Protein AF-A0A929CCV8-F1 (afdb_monomer_lite)

Secondary structure (DSSP, 8-state):
--S-GGG-BHHHHHHHHT-GGGGSS-TTS-SS-S-TTT-TTHHHHHHHHHHHHHHHHH-BHHHHHHT-----

pLDDT: mean 87.0, std 11.9, range [43.5, 97.88]

Foldseek 3Di:
DPDDQQQAFLCNVCCVPPRNLCLCDDPVNHSDDPDLPPPPCNVVRVVVSVVVVVRRNNHTSVNVVVPPPPDD

Structure (mmCIF, N/CA/C/O backbone):
data_AF-A0A929CCV8-F1
#
_entry.id   AF-A0A929CCV8-F1
#
loop_
_atom_site.group_PDB
_atom_site.id
_atom_site.type_symbol
_atom_site.label_atom_id
_atom_site.label_alt_id
_atom_site.label_comp_id
_atom_site.label_asym_id
_atom_site.label_entity_id
_atom_site.label_seq_id
_atom_site.pdbx_PDB_ins_code
_atom_site.Cartn_x
_atom_site.Cartn_y
_atom_site.Cartn_z
_atom_site.occupancy
_atom_site.B_iso_or_equiv
_atom_site.auth_seq_id
_atom_site.auth_comp_id
_atom_site.auth_asym_id
_atom_site.auth_atom_id
_atom_site.pdbx_PDB_model_num
ATOM 1 N N . LEU A 1 1 ? -21.305 -6.619 9.757 1.00 59.44 1 LEU A N 1
ATOM 2 C CA . LEU A 1 1 ? -19.828 -6.664 9.829 1.00 59.44 1 LEU A CA 1
ATOM 3 C C . LEU A 1 1 ? -19.419 -7.289 11.155 1.00 59.44 1 LEU A C 1
ATOM 5 O O . LEU A 1 1 ? -19.905 -6.840 12.183 1.00 59.44 1 LEU A O 1
ATOM 9 N N . SER A 1 2 ? -18.595 -8.336 11.135 1.00 70.81 2 SER A N 1
ATOM 10 C CA . SER A 1 2 ? -18.132 -9.057 12.335 1.00 70.81 2 SER A CA 1
ATOM 11 C C . SER A 1 2 ? -16.842 -8.483 12.945 1.00 70.81 2 SER A C 1
ATOM 13 O O . SER A 1 2 ? -16.556 -8.743 14.110 1.00 70.81 2 SER A O 1
ATOM 15 N N . LYS A 1 3 ? -16.078 -7.677 12.193 1.00 71.31 3 LYS A N 1
ATOM 16 C CA . LYS A 1 3 ? -14.903 -6.928 12.675 1.00 71.31 3 LYS A CA 1
ATOM 17 C C . LYS A 1 3 ? -15.275 -5.467 12.978 1.00 71.31 3 LYS A C 1
ATOM 19 O O . LYS A 1 3 ? -16.123 -4.892 12.299 1.00 71.31 3 LYS A O 1
ATOM 24 N N . ASN A 1 4 ? -14.628 -4.875 13.986 1.00 84.88 4 ASN A N 1
ATOM 25 C CA . ASN A 1 4 ? -14.735 -3.444 14.306 1.00 84.88 4 ASN A CA 1
ATOM 26 C C . ASN A 1 4 ? -14.124 -2.605 13.161 1.00 84.88 4 ASN A C 1
ATOM 28 O O . ASN A 1 4 ? -13.057 -2.959 12.662 1.00 84.88 4 ASN A O 1
ATOM 32 N N . ALA A 1 5 ? -14.785 -1.510 12.767 1.00 81.88 5 ALA A N 1
ATOM 33 C CA . ALA A 1 5 ? -14.352 -0.619 11.686 1.00 81.88 5 ALA A CA 1
ATOM 34 C C . ALA A 1 5 ? -12.962 0.010 11.907 1.00 81.88 5 ALA A C 1
ATOM 36 O O . ALA A 1 5 ? -12.259 0.265 10.936 1.00 81.88 5 ALA A O 1
ATOM 37 N N . GLU A 1 6 ? -12.534 0.196 13.158 1.00 85.75 6 GLU A N 1
ATOM 38 C CA . GLU A 1 6 ? -11.180 0.657 13.514 1.00 85.75 6 GLU A CA 1
ATOM 39 C C . GLU A 1 6 ? -10.095 -0.388 13.217 1.00 85.75 6 GLU A C 1
ATOM 41 O O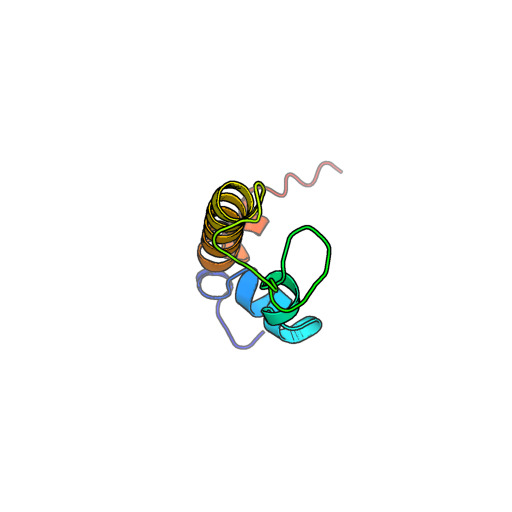 . GLU A 1 6 ? -8.917 -0.061 13.124 1.00 85.75 6 GLU A O 1
ATOM 46 N N . LYS A 1 7 ? -10.480 -1.664 13.096 1.00 89.00 7 LYS A N 1
ATOM 47 C CA . LYS A 1 7 ? -9.565 -2.796 12.883 1.00 89.00 7 LYS A CA 1
ATOM 48 C C . LYS A 1 7 ? -9.646 -3.379 11.476 1.00 89.00 7 LYS A C 1
ATOM 50 O O . LYS A 1 7 ? -8.935 -4.336 11.191 1.00 89.00 7 LYS A O 1
ATOM 55 N N . LEU A 1 8 ? -10.556 -2.877 10.643 1.00 94.31 8 LEU A N 1
ATOM 56 C CA . LEU A 1 8 ? -10.731 -3.343 9.276 1.00 94.31 8 LEU A CA 1
ATOM 57 C C . LEU A 1 8 ? -10.003 -2.377 8.346 1.00 94.31 8 LEU A C 1
ATOM 59 O O . LEU A 1 8 ? -10.448 -1.239 8.182 1.00 94.31 8 LEU A O 1
ATOM 63 N N . SER A 1 9 ? -8.875 -2.818 7.792 1.00 95.88 9 SER A N 1
ATOM 64 C CA . SER A 1 9 ? -8.076 -2.011 6.870 1.00 95.88 9 SER A CA 1
ATOM 65 C C . SER A 1 9 ? -8.711 -1.953 5.481 1.00 95.88 9 SER A C 1
ATOM 67 O O . SER A 1 9 ? -9.530 -2.801 5.116 1.00 95.88 9 SER A O 1
ATOM 69 N N . VAL A 1 10 ? -8.316 -0.970 4.674 1.00 95.31 10 VAL A N 1
ATOM 70 C CA . VAL A 1 10 ? -8.696 -0.921 3.254 1.00 95.31 10 VAL A CA 1
ATOM 71 C C . VAL A 1 10 ? -8.151 -2.144 2.511 1.00 95.31 10 VAL A C 1
ATOM 73 O O . VAL A 1 10 ? -8.858 -2.715 1.683 1.00 95.31 10 VAL A O 1
ATOM 76 N N . ALA A 1 11 ? -6.941 -2.596 2.854 1.00 96.75 11 ALA A N 1
ATOM 77 C CA . ALA A 1 11 ? -6.359 -3.818 2.302 1.00 96.75 11 ALA A CA 1
ATOM 78 C C . ALA A 1 11 ? -7.225 -5.062 2.575 1.00 96.75 11 ALA A C 1
ATOM 80 O O . ALA A 1 11 ? -7.437 -5.845 1.656 1.00 96.75 11 ALA A O 1
ATOM 81 N N . ASP A 1 12 ? -7.787 -5.217 3.784 1.00 95.25 12 ASP A N 1
ATOM 82 C CA . ASP A 1 12 ? -8.702 -6.332 4.100 1.00 95.25 12 ASP A CA 1
ATOM 83 C C . ASP A 1 12 ? -9.939 -6.340 3.184 1.00 95.25 12 ASP A C 1
ATOM 85 O O . ASP A 1 12 ? -10.457 -7.398 2.829 1.00 95.25 12 ASP A O 1
ATOM 89 N N . VAL A 1 13 ? -10.446 -5.155 2.826 1.00 94.69 13 VAL A N 1
ATOM 90 C CA . VAL A 1 13 ? -11.612 -5.031 1.943 1.00 94.69 13 VAL A CA 1
ATOM 91 C C . VAL A 1 13 ? -11.246 -5.412 0.514 1.00 94.69 13 VAL A C 1
ATOM 93 O O . VAL A 1 13 ? -11.951 -6.225 -0.081 1.00 94.69 13 VAL A O 1
ATOM 96 N N . ILE A 1 14 ? -10.143 -4.871 -0.009 1.00 95.81 14 ILE A N 1
ATOM 97 C CA . ILE A 1 14 ? -9.618 -5.199 -1.343 1.00 95.81 14 ILE A CA 1
ATOM 98 C C . ILE A 1 14 ? -9.398 -6.710 -1.471 1.00 95.81 14 ILE A C 1
ATOM 100 O O . ILE A 1 14 ? -9.922 -7.339 -2.390 1.00 95.81 14 ILE A O 1
ATOM 104 N N . ASP A 1 15 ? -8.711 -7.308 -0.499 1.00 96.25 15 ASP A N 1
ATOM 105 C CA . ASP A 1 15 ? -8.413 -8.739 -0.491 1.00 96.25 15 ASP A CA 1
ATOM 106 C C . ASP A 1 15 ? -9.686 -9.599 -0.529 1.00 96.25 15 ASP A C 1
ATOM 108 O O . ASP A 1 15 ? -9.770 -10.578 -1.265 1.00 96.25 15 ASP A O 1
ATOM 112 N N . SER A 1 16 ? -10.737 -9.179 0.184 1.00 95.00 16 SER A N 1
ATOM 113 C CA . SER A 1 16 ? -12.014 -9.901 0.214 1.00 95.00 16 SER A CA 1
ATOM 114 C C . SER A 1 16 ? -12.845 -9.821 -1.076 1.00 95.00 16 SER A C 1
ATOM 116 O O . SER A 1 16 ? -13.762 -10.627 -1.246 1.00 95.00 16 SER A O 1
ATOM 118 N N . LEU A 1 17 ? -12.577 -8.844 -1.950 1.00 94.56 17 LEU A N 1
ATOM 119 C CA . LEU A 1 17 ? -13.372 -8.578 -3.156 1.00 94.56 17 LEU A CA 1
ATOM 120 C C . LEU A 1 17 ? -12.649 -8.989 -4.435 1.00 94.56 17 LEU A C 1
ATOM 122 O O . LEU A 1 17 ? -13.236 -9.649 -5.291 1.00 94.56 17 LEU A O 1
ATOM 126 N N . GLU A 1 18 ? -11.396 -8.568 -4.572 1.00 92.50 18 GLU A N 1
ATOM 127 C CA . GLU A 1 18 ? -10.605 -8.744 -5.788 1.00 92.50 18 GLU A CA 1
ATOM 128 C C . GLU A 1 18 ? -9.296 -9.497 -5.554 1.00 92.50 18 GLU A C 1
ATOM 130 O O . GLU A 1 18 ? -8.731 -9.985 -6.525 1.00 92.50 18 GLU A O 1
ATOM 135 N N . GLY A 1 19 ? -8.8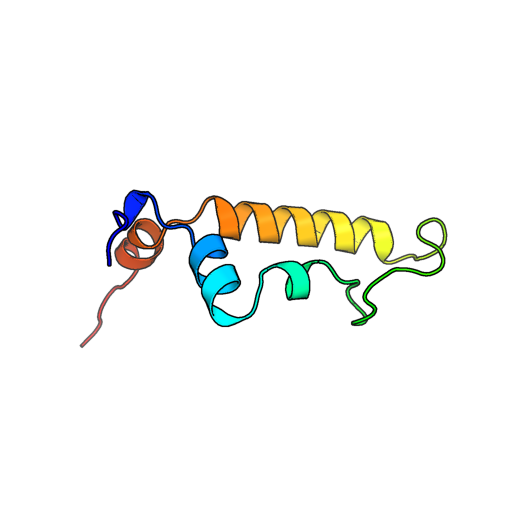45 -9.642 -4.305 1.00 94.12 19 GLY A N 1
ATOM 136 C CA . GLY A 1 19 ? -7.551 -10.240 -3.974 1.00 94.12 19 GLY A CA 1
ATOM 137 C C . GLY A 1 19 ? -6.421 -9.215 -4.059 1.00 94.12 19 GLY A C 1
ATOM 138 O O . GLY A 1 19 ? -6.222 -8.548 -5.085 1.00 94.12 19 GLY A O 1
ATOM 139 N N . LEU A 1 20 ? -5.678 -9.055 -2.962 1.00 93.38 20 LEU A N 1
AT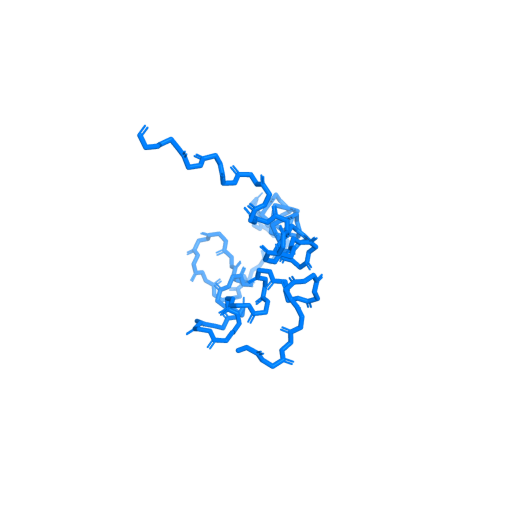OM 140 C CA . LEU A 1 20 ? -4.618 -8.049 -2.870 1.00 93.38 20 LEU A CA 1
ATOM 141 C C . LEU A 1 20 ? -3.421 -8.377 -3.783 1.00 93.38 20 LEU A C 1
ATOM 143 O O . LEU A 1 20 ? -2.701 -7.474 -4.220 1.00 93.38 20 LEU A O 1
ATOM 147 N N . GLU A 1 21 ? -3.254 -9.647 -4.157 1.00 91.19 21 GLU A N 1
ATOM 148 C CA . GLU A 1 21 ? -2.205 -10.135 -5.056 1.00 91.19 21 GLU A CA 1
ATOM 149 C C . GLU A 1 21 ? -2.241 -9.479 -6.446 1.00 91.19 21 GLU A C 1
ATOM 151 O O . GLU A 1 21 ? -1.217 -9.387 -7.129 1.00 91.19 21 GLU A O 1
ATOM 156 N N . ASN A 1 22 ? -3.398 -8.960 -6.871 1.00 89.31 22 ASN A N 1
ATOM 157 C CA . ASN A 1 22 ? -3.532 -8.263 -8.152 1.00 89.31 22 ASN A CA 1
ATOM 158 C C . ASN A 1 22 ? -2.755 -6.938 -8.200 1.00 89.31 22 ASN A C 1
ATOM 160 O O . ASN A 1 22 ? -2.444 -6.442 -9.285 1.00 89.31 22 ASN A O 1
ATOM 164 N N . TYR A 1 23 ? -2.376 -6.397 -7.042 1.00 89.50 23 TYR A N 1
ATOM 165 C CA . TYR A 1 23 ? -1.590 -5.170 -6.913 1.00 89.50 23 TYR A CA 1
ATOM 166 C C . TYR A 1 23 ? -0.083 -5.435 -6.758 1.00 89.50 23 TYR A C 1
ATOM 168 O O . TYR A 1 23 ? 0.720 -4.499 -6.746 1.00 89.50 23 TYR A O 1
ATOM 176 N N . GLU A 1 24 ? 0.335 -6.703 -6.689 1.00 89.00 24 GLU A N 1
ATOM 177 C CA . GLU A 1 24 ? 1.738 -7.108 -6.520 1.00 89.00 24 GLU A CA 1
ATOM 178 C C . GLU A 1 24 ? 2.521 -7.187 -7.844 1.00 89.00 24 GLU A C 1
ATOM 180 O O . GLU A 1 24 ? 3.720 -7.464 -7.849 1.00 89.00 24 GLU A O 1
ATOM 185 N N . GLY A 1 25 ? 1.882 -6.915 -8.983 1.00 89.00 25 GLY A N 1
ATOM 186 C CA . GLY A 1 25 ? 2.517 -6.969 -10.301 1.00 89.00 25 GLY A CA 1
ATOM 187 C C . GLY A 1 25 ? 3.505 -5.830 -10.592 1.00 89.00 25 GLY A C 1
ATOM 188 O O . GLY A 1 25 ? 3.695 -4.882 -9.820 1.00 89.00 25 GLY A O 1
ATOM 189 N N . CYS A 1 26 ? 4.150 -5.914 -11.755 1.00 90.62 26 CYS A N 1
ATOM 190 C CA . CYS A 1 26 ? 4.917 -4.818 -12.347 1.00 90.62 26 CYS A CA 1
ATOM 191 C C . CYS A 1 26 ? 3.980 -3.709 -12.853 1.00 90.62 26 CYS A C 1
ATOM 193 O O . CYS A 1 26 ? 2.870 -3.992 -13.298 1.00 90.62 26 CYS A O 1
ATOM 195 N N . PHE A 1 27 ? 4.475 -2.470 -12.909 1.00 90.31 27 PHE A N 1
ATOM 196 C CA . PHE A 1 27 ? 3.772 -1.323 -13.493 1.00 90.31 27 PHE A CA 1
ATOM 197 C C . PHE A 1 27 ? 3.215 -1.597 -14.902 1.00 90.31 27 PHE A C 1
ATOM 199 O O . PHE A 1 27 ? 2.145 -1.118 -15.255 1.00 90.31 27 PHE A O 1
ATOM 206 N N . PHE A 1 28 ? 3.916 -2.406 -15.703 1.00 90.19 28 PHE A N 1
ATOM 207 C CA . PHE A 1 28 ? 3.498 -2.769 -17.062 1.00 90.19 28 PHE A CA 1
ATOM 208 C C . PHE A 1 28 ? 2.508 -3.947 -17.129 1.00 90.19 28 PHE A C 1
ATOM 210 O O . PHE A 1 28 ? 2.287 -4.499 -18.204 1.00 90.19 28 PHE A O 1
ATOM 217 N N . GLY A 1 29 ? 1.934 -4.370 -16.000 1.00 87.81 29 GLY A N 1
ATOM 218 C CA . GLY A 1 29 ? 0.899 -5.408 -15.954 1.00 87.81 29 GLY A CA 1
ATOM 219 C C . GLY A 1 29 ? 1.416 -6.846 -16.067 1.00 87.81 29 GLY A C 1
ATOM 220 O O . GLY A 1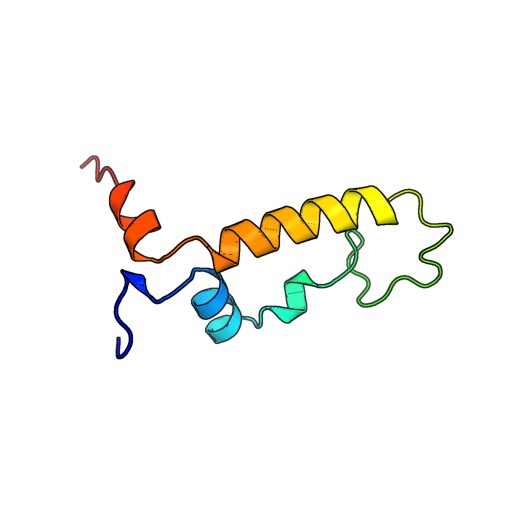 29 ? 0.623 -7.775 -16.201 1.00 87.81 29 GLY A O 1
ATOM 221 N N . VAL A 1 30 ? 2.734 -7.063 -16.004 1.00 88.00 30 VAL A N 1
ATOM 222 C CA . VAL A 1 30 ? 3.304 -8.416 -15.916 1.00 88.00 30 VAL A CA 1
ATOM 223 C C . VAL A 1 30 ? 3.359 -8.878 -14.462 1.00 88.00 30 VAL A C 1
ATOM 225 O O . VAL A 1 30 ? 3.745 -8.110 -13.581 1.00 88.00 30 VAL A O 1
ATOM 228 N N . LYS A 1 31 ? 3.007 -10.146 -14.211 1.00 85.25 31 LYS A N 1
ATOM 229 C CA . LYS A 1 31 ? 3.027 -10.728 -12.857 1.00 85.25 31 LYS A CA 1
ATOM 230 C C . LYS A 1 31 ? 4.426 -10.719 -12.248 1.00 85.25 31 LYS A C 1
ATOM 232 O O . LYS A 1 31 ? 4.595 -10.326 -11.107 1.00 85.25 31 LYS A O 1
ATOM 237 N N . ASN A 1 32 ? 5.419 -11.113 -13.042 1.00 82.75 32 ASN A N 1
ATOM 238 C CA . ASN A 1 32 ? 6.817 -11.153 -12.640 1.00 82.75 32 ASN A CA 1
ATOM 239 C C . ASN A 1 32 ? 7.666 -10.426 -13.678 1.00 82.75 32 ASN A C 1
ATOM 241 O O . ASN A 1 32 ? 7.450 -10.554 -14.886 1.00 82.75 32 ASN A O 1
ATOM 245 N N . CYS A 1 33 ? 8.649 -9.674 -13.205 1.00 84.25 33 CYS A N 1
ATOM 246 C CA . CYS A 1 33 ? 9.648 -9.053 -14.055 1.00 84.25 33 CYS A CA 1
ATOM 247 C C . CYS A 1 33 ? 10.653 -10.110 -14.536 1.00 84.25 33 CYS A C 1
ATOM 249 O O . CYS A 1 33 ? 11.121 -10.946 -13.771 1.00 84.25 33 CYS A O 1
ATOM 251 N N . ILE A 1 34 ? 11.005 -10.060 -15.821 1.00 76.88 34 ILE A N 1
ATOM 252 C CA . ILE A 1 34 ? 11.925 -11.033 -16.439 1.00 76.88 34 ILE A CA 1
ATOM 253 C C . ILE A 1 34 ? 13.380 -10.746 -16.038 1.00 76.88 34 ILE A C 1
ATOM 255 O O . ILE A 1 34 ? 14.205 -11.654 -15.971 1.00 76.88 34 ILE A O 1
ATOM 259 N N . ASN A 1 35 ? 13.708 -9.476 -15.776 1.00 76.75 35 ASN A N 1
ATOM 260 C CA . ASN A 1 35 ? 15.050 -9.061 -15.388 1.00 76.75 35 ASN A CA 1
ATOM 261 C C . ASN A 1 35 ? 15.018 -7.838 -14.464 1.00 76.75 35 ASN A C 1
ATOM 263 O O . ASN A 1 35 ? 15.182 -6.694 -14.901 1.00 76.75 35 ASN A O 1
ATOM 267 N N . ASP A 1 36 ? 14.823 -8.092 -13.172 1.00 71.00 36 ASP A N 1
ATOM 268 C CA . ASP A 1 36 ? 14.736 -7.061 -12.129 1.00 71.00 36 ASP A CA 1
ATOM 269 C C . ASP A 1 36 ? 15.930 -6.104 -12.109 1.00 71.00 36 ASP A C 1
ATOM 271 O O . ASP A 1 36 ? 15.779 -4.919 -11.823 1.00 71.00 36 ASP A O 1
ATOM 275 N N . LYS A 1 37 ? 17.119 -6.586 -12.484 1.00 70.88 37 LYS A N 1
ATOM 276 C CA . LYS A 1 37 ? 18.358 -5.797 -12.449 1.00 70.88 37 LYS A CA 1
ATOM 277 C C . LYS A 1 37 ? 18.525 -4.844 -13.634 1.00 70.88 37 LYS A C 1
ATOM 279 O O . LYS A 1 37 ? 19.377 -3.964 -13.567 1.00 70.88 37 LYS A O 1
ATOM 284 N N . GLN A 1 38 ? 17.760 -5.017 -14.713 1.00 80.19 38 GLN A N 1
ATOM 285 C CA . GLN A 1 38 ? 17.875 -4.198 -15.931 1.00 80.19 38 GLN A CA 1
ATOM 286 C C . GLN A 1 38 ? 16.639 -3.346 -16.221 1.00 80.19 38 GLN A C 1
ATOM 288 O O . GLN A 1 38 ? 16.674 -2.486 -17.099 1.00 80.19 38 GLN A O 1
ATOM 293 N N . CYS A 1 39 ? 15.539 -3.560 -15.502 1.00 88.75 39 CYS A N 1
ATOM 294 C CA . CYS A 1 39 ? 14.344 -2.758 -15.692 1.00 88.75 39 CYS A CA 1
ATOM 295 C C . CYS A 1 39 ? 14.532 -1.378 -15.045 1.00 88.75 39 CYS A C 1
ATOM 297 O O . CYS A 1 39 ? 14.553 -1.249 -13.822 1.00 88.75 39 CYS A O 1
ATOM 299 N N . ALA A 1 40 ? 14.612 -0.333 -15.875 1.00 90.31 40 ALA A N 1
ATOM 300 C CA . ALA A 1 40 ? 14.750 1.055 -15.425 1.00 90.31 40 ALA A CA 1
ATOM 301 C C . ALA A 1 40 ? 13.617 1.499 -14.480 1.00 90.31 40 ALA A C 1
ATOM 303 O O . ALA A 1 40 ? 13.817 2.370 -13.640 1.00 90.31 40 ALA A O 1
ATOM 304 N N . MET A 1 41 ? 12.445 0.866 -14.590 1.00 91.38 41 MET A N 1
ATOM 305 C CA . MET A 1 41 ? 11.291 1.128 -13.733 1.00 91.38 41 MET A CA 1
ATOM 306 C C . MET A 1 41 ? 11.296 0.341 -12.420 1.00 91.38 41 MET A C 1
ATOM 308 O O . MET A 1 41 ? 10.546 0.715 -11.524 1.00 91.38 41 MET A O 1
ATOM 312 N N . HIS A 1 42 ? 12.094 -0.729 -12.279 1.00 91.31 42 HIS A N 1
ATOM 313 C CA . HIS A 1 42 ? 11.943 -1.690 -11.177 1.00 91.31 42 HIS A CA 1
ATOM 314 C C . HIS A 1 42 ? 12.023 -1.013 -9.810 1.00 91.31 42 HIS A C 1
ATOM 316 O O . HIS A 1 42 ? 11.116 -1.162 -8.998 1.00 91.31 42 HIS A O 1
ATOM 322 N N . LYS A 1 43 ? 13.067 -0.210 -9.586 1.00 91.50 43 LYS A N 1
ATOM 323 C CA . LYS A 1 43 ? 13.278 0.473 -8.308 1.00 91.50 43 LYS A CA 1
ATOM 324 C C . LYS A 1 43 ? 12.162 1.476 -8.002 1.00 91.50 43 LYS A C 1
ATOM 326 O O . LYS A 1 43 ? 11.552 1.405 -6.944 1.00 91.50 43 LYS A O 1
ATOM 331 N N . THR A 1 44 ? 11.870 2.372 -8.945 1.00 93.38 44 THR A N 1
ATOM 332 C CA . THR A 1 44 ? 10.838 3.407 -8.776 1.00 93.38 44 THR A CA 1
ATOM 333 C C . THR A 1 44 ? 9.460 2.798 -8.534 1.00 93.38 44 THR A C 1
ATOM 335 O O . THR A 1 44 ? 8.712 3.269 -7.676 1.00 93.38 44 THR A O 1
ATOM 338 N N . TRP A 1 45 ? 9.118 1.737 -9.268 1.00 93.12 45 TRP A N 1
ATOM 339 C CA . TRP A 1 45 ? 7.841 1.062 -9.085 1.00 93.12 45 TRP A CA 1
ATOM 340 C C . TRP A 1 45 ? 7.769 0.314 -7.758 1.00 93.12 45 TRP A C 1
ATOM 342 O O . TRP A 1 45 ? 6.755 0.419 -7.076 1.00 93.12 45 TRP A O 1
ATOM 352 N N . LEU A 1 46 ? 8.834 -0.390 -7.366 1.00 92.25 46 LEU A N 1
ATOM 353 C CA . LEU A 1 46 ? 8.883 -1.097 -6.089 1.00 92.25 46 LEU A CA 1
ATOM 354 C C . LEU A 1 46 ? 8.637 -0.140 -4.915 1.00 92.25 46 LEU A C 1
ATOM 356 O O . LEU A 1 46 ? 7.743 -0.394 -4.115 1.00 92.25 46 LEU A O 1
ATOM 360 N N . GLU A 1 47 ? 9.346 0.992 -4.872 1.00 95.06 47 GLU A N 1
ATOM 361 C CA . GLU A 1 47 ? 9.181 2.018 -3.829 1.00 95.06 47 GLU A CA 1
ATOM 362 C C . GLU A 1 47 ? 7.751 2.593 -3.809 1.00 95.06 47 GLU A C 1
ATOM 364 O O . GLU A 1 47 ? 7.138 2.744 -2.751 1.00 95.06 47 GLU A O 1
ATOM 369 N N . THR A 1 48 ? 7.184 2.875 -4.988 1.00 95.62 48 THR A N 1
ATOM 370 C CA . THR A 1 48 ? 5.806 3.386 -5.115 1.00 95.62 48 THR A CA 1
ATOM 371 C C . THR A 1 48 ? 4.784 2.365 -4.622 1.00 95.62 48 THR A C 1
ATOM 373 O O . THR A 1 48 ? 3.852 2.707 -3.891 1.00 95.62 48 THR A O 1
ATOM 376 N N . ARG A 1 49 ? 4.966 1.099 -5.003 1.00 94.94 49 ARG A N 1
ATOM 377 C CA . ARG A 1 49 ? 4.096 -0.005 -4.607 1.00 94.94 49 ARG A CA 1
ATOM 378 C C . ARG A 1 49 ? 4.163 -0.232 -3.101 1.00 94.9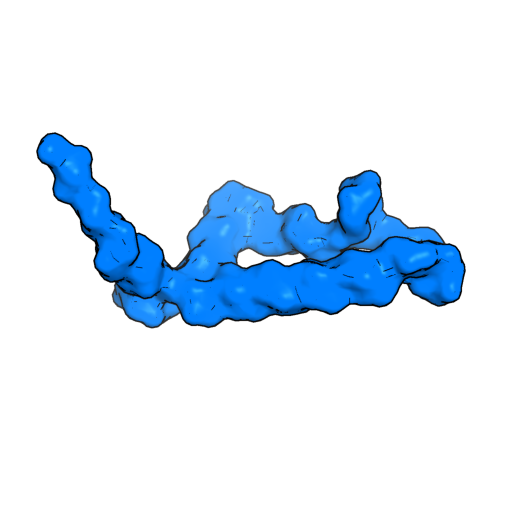4 49 ARG A C 1
ATOM 380 O O . ARG A 1 49 ? 3.123 -0.337 -2.466 1.00 94.94 49 ARG A O 1
ATOM 387 N N . GLU A 1 50 ? 5.348 -0.240 -2.503 1.00 95.62 50 GLU A N 1
ATOM 388 C CA . GLU A 1 50 ? 5.493 -0.363 -1.046 1.00 95.62 50 GLU A CA 1
ATOM 389 C C . GLU A 1 50 ? 4.763 0.758 -0.298 1.00 95.62 50 GLU A C 1
ATOM 391 O O . GLU A 1 50 ? 4.063 0.498 0.684 1.00 95.62 50 GLU A O 1
ATOM 396 N N . ALA A 1 51 ? 4.863 1.999 -0.784 1.00 97.56 51 ALA A N 1
ATOM 397 C CA . ALA A 1 51 ? 4.128 3.123 -0.214 1.00 97.56 51 ALA A CA 1
ATOM 398 C C . ALA A 1 51 ? 2.604 2.950 -0.348 1.00 97.56 51 ALA A C 1
ATOM 400 O O . ALA A 1 51 ? 1.877 3.193 0.617 1.00 97.56 51 ALA A O 1
ATOM 401 N N . LEU A 1 52 ? 2.123 2.484 -1.506 1.00 96.31 52 LEU A N 1
ATOM 402 C CA . LEU A 1 52 ? 0.711 2.163 -1.724 1.00 96.31 52 LEU A CA 1
ATOM 403 C C . LEU A 1 52 ? 0.221 1.108 -0.724 1.00 96.31 52 LEU A C 1
ATOM 405 O O . LEU A 1 52 ? -0.732 1.362 0.010 1.00 96.31 52 LEU A O 1
ATOM 409 N N . PHE A 1 53 ? 0.894 -0.041 -0.644 1.00 96.94 53 PHE A N 1
ATOM 410 C CA . PHE A 1 53 ? 0.517 -1.126 0.267 1.00 96.94 53 PHE A CA 1
ATOM 411 C C . PHE A 1 53 ? 0.528 -0.669 1.725 1.00 96.94 53 PHE A C 1
ATOM 413 O O . PHE A 1 53 ? -0.403 -0.959 2.477 1.00 96.94 53 PHE A O 1
ATOM 420 N N . LYS A 1 54 ? 1.537 0.112 2.123 1.00 97.88 54 LYS A N 1
ATOM 421 C CA . LYS A 1 54 ? 1.601 0.693 3.466 1.00 97.88 54 LYS A CA 1
ATOM 422 C C . LYS A 1 54 ? 0.376 1.555 3.770 1.00 97.88 54 LYS A C 1
ATOM 424 O O . LYS A 1 54 ? -0.151 1.473 4.878 1.00 97.88 54 LYS A O 1
ATOM 429 N N . THR A 1 55 ? -0.080 2.365 2.820 1.00 97.00 55 THR A N 1
ATOM 430 C CA . THR A 1 55 ? -1.300 3.166 2.981 1.00 97.00 55 THR A CA 1
ATOM 431 C C . THR A 1 55 ? -2.535 2.278 3.106 1.00 97.00 55 THR A C 1
ATOM 433 O O . THR A 1 55 ? -3.317 2.467 4.035 1.00 97.00 55 THR A O 1
ATOM 436 N N . LEU A 1 56 ? -2.693 1.280 2.233 1.00 96.31 56 LEU A N 1
ATOM 437 C CA . LEU A 1 56 ? -3.859 0.387 2.240 1.00 96.31 56 LEU A CA 1
ATOM 438 C C . LEU A 1 56 ? -3.970 -0.428 3.538 1.00 96.31 56 LEU A C 1
ATOM 440 O O . LEU A 1 56 ? -5.068 -0.576 4.074 1.00 96.31 56 LEU A O 1
ATOM 444 N N . HIS A 1 57 ? -2.846 -0.914 4.073 1.00 96.94 57 HIS A N 1
ATOM 445 C CA . HIS A 1 57 ? -2.823 -1.668 5.330 1.00 96.94 57 HIS A CA 1
ATOM 446 C C . HIS A 1 57 ? -3.019 -0.793 6.573 1.00 96.94 57 HIS A C 1
ATOM 448 O O . HIS A 1 57 ? -3.607 -1.253 7.548 1.00 96.94 57 HIS A O 1
ATOM 454 N N . ASN A 1 58 ? -2.542 0.456 6.558 1.00 96.88 58 ASN A N 1
ATOM 455 C CA . ASN A 1 58 ? -2.607 1.341 7.729 1.00 96.88 58 ASN A CA 1
ATOM 456 C C . ASN A 1 58 ? -3.834 2.260 7.753 1.00 96.88 58 ASN A C 1
ATOM 458 O O . ASN A 1 58 ? -4.015 2.989 8.724 1.00 96.88 58 ASN A O 1
ATOM 462 N N . THR A 1 59 ? -4.661 2.250 6.708 1.00 96.00 59 THR A N 1
ATOM 463 C CA . THR A 1 59 ? -5.907 3.023 6.663 1.00 96.00 59 THR A CA 1
ATOM 464 C C . THR A 1 59 ? -7.061 2.116 7.057 1.00 96.00 59 THR A C 1
ATOM 466 O O . THR A 1 59 ? -7.315 1.123 6.375 1.00 96.00 59 THR A O 1
ATOM 469 N N . SER A 1 60 ? -7.766 2.437 8.142 1.00 95.44 60 SER A N 1
ATOM 470 C CA . SER A 1 60 ? -8.977 1.709 8.535 1.00 95.44 60 SER A CA 1
ATOM 471 C C . SER A 1 60 ? -10.229 2.282 7.864 1.00 95.44 60 SER A C 1
ATOM 473 O O . SER A 1 60 ? -10.253 3.438 7.434 1.00 95.44 60 SER A O 1
ATOM 475 N N . LEU A 1 61 ? -11.318 1.509 7.818 1.00 92.44 61 LEU A N 1
ATOM 476 C CA . LEU A 1 61 ? -12.615 2.039 7.376 1.00 92.44 61 LEU A CA 1
ATOM 477 C C . LEU A 1 61 ? -13.120 3.173 8.273 1.00 92.44 61 LEU A C 1
ATOM 479 O O . LEU A 1 61 ? -13.821 4.066 7.799 1.00 92.44 61 LEU A O 1
ATOM 483 N N . TYR A 1 62 ? -12.761 3.152 9.559 1.00 92.19 62 TYR A N 1
ATOM 484 C CA . TYR A 1 62 ? -13.052 4.260 10.460 1.00 92.19 62 TYR A CA 1
ATOM 485 C C . TYR A 1 62 ? -12.340 5.547 10.027 1.00 92.19 62 TYR A C 1
ATOM 487 O O . TYR A 1 62 ? -12.960 6.607 10.038 1.00 92.19 62 TYR A O 1
ATOM 495 N N . ASP A 1 63 ? -11.076 5.463 9.601 1.00 92.44 63 ASP A N 1
ATOM 496 C CA . ASP A 1 63 ? -10.326 6.630 9.124 1.00 92.44 63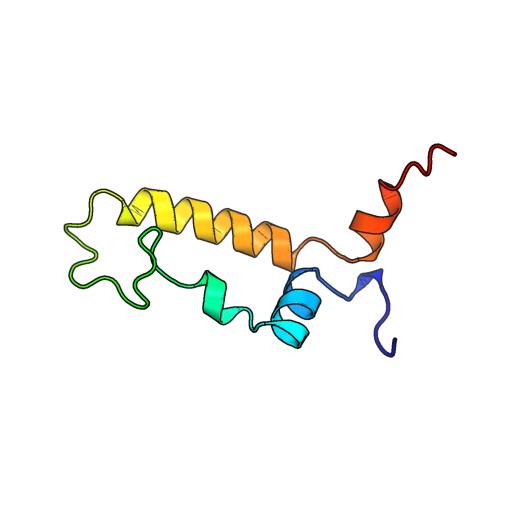 ASP A CA 1
ATOM 497 C C . ASP A 1 63 ? -10.949 7.226 7.861 1.00 92.44 63 ASP A C 1
ATOM 499 O O . ASP A 1 63 ? -11.150 8.435 7.807 1.00 92.44 63 ASP A O 1
ATOM 503 N N . LEU A 1 64 ? -11.370 6.386 6.908 1.00 89.44 64 LEU A N 1
ATOM 504 C CA . LEU A 1 64 ? -12.090 6.852 5.716 1.00 89.44 64 LEU A CA 1
ATOM 505 C C . LEU A 1 64 ? -13.421 7.535 6.055 1.00 89.44 64 LEU A C 1
ATOM 507 O O . LEU A 1 64 ? -13.809 8.496 5.396 1.00 89.44 64 LEU A O 1
ATOM 511 N N . GLY A 1 65 ? -14.127 7.046 7.077 1.00 87.50 65 GLY A N 1
ATOM 512 C CA . GLY A 1 65 ? -15.411 7.597 7.508 1.00 87.50 65 GLY A CA 1
ATOM 513 C C . GLY A 1 65 ? -15.321 8.990 8.140 1.00 87.50 65 GLY A C 1
ATOM 514 O O . GLY A 1 65 ? -16.301 9.732 8.091 1.00 87.50 65 GLY A O 1
ATOM 515 N N . LYS A 1 66 ? -14.166 9.368 8.708 1.00 83.25 66 LYS A N 1
ATOM 516 C CA . LYS A 1 66 ? -13.961 10.683 9.349 1.00 83.25 66 LYS A CA 1
ATOM 517 C C . LYS A 1 66 ? -13.972 11.839 8.355 1.00 83.25 66 LYS A C 1
ATOM 519 O O . LYS A 1 66 ? -14.417 12.929 8.704 1.00 83.25 66 LYS A O 1
ATOM 524 N N . ASP A 1 67 ? -13.513 11.588 7.134 1.00 68.94 67 ASP A N 1
ATOM 525 C CA . ASP A 1 67 ? -13.348 12.618 6.105 1.00 68.94 67 ASP A CA 1
ATOM 526 C C . ASP A 1 67 ? -14.584 12.768 5.205 1.00 68.94 67 ASP A C 1
ATOM 528 O O . ASP A 1 67 ? -14.620 13.619 4.311 1.00 68.94 67 ASP A O 1
ATOM 532 N N . ILE A 1 68 ? -15.638 11.980 5.452 1.00 68.81 68 ILE A N 1
ATOM 533 C CA . ILE A 1 68 ? -16.910 12.107 4.742 1.00 68.81 68 ILE A CA 1
ATOM 534 C C . ILE A 1 68 ? -17.649 13.345 5.269 1.00 68.81 68 ILE A C 1
ATOM 536 O O . ILE A 1 68 ? -18.534 13.273 6.122 1.00 68.81 68 ILE A O 1
ATOM 540 N N . VAL A 1 69 ? -17.318 14.509 4.711 1.00 59.78 69 VAL A N 1
ATOM 541 C CA . VAL A 1 69 ? -18.190 15.684 4.769 1.00 59.78 69 VAL A CA 1
ATOM 542 C C . VAL A 1 69 ? -19.349 15.418 3.816 1.00 59.78 69 VAL A C 1
ATOM 544 O O . VAL A 1 69 ? -19.253 15.682 2.617 1.00 59.78 69 VAL A O 1
ATOM 547 N N . ILE A 1 70 ? -20.452 14.876 4.332 1.00 57.38 70 ILE A N 1
ATOM 548 C CA . ILE A 1 70 ? -21.691 14.805 3.559 1.00 57.38 70 ILE A CA 1
ATOM 549 C C . ILE A 1 70 ? -22.200 16.241 3.383 1.00 57.38 70 ILE A C 1
ATOM 551 O O . ILE A 1 70 ? -22.884 16.788 4.247 1.00 57.38 70 ILE A O 1
ATOM 555 N N . LYS A 1 71 ? -21.820 16.883 2.276 1.00 48.19 71 LYS A N 1
ATOM 556 C CA . LYS A 1 71 ? -22.512 18.070 1.774 1.00 48.19 71 LYS A CA 1
ATOM 557 C C . LYS A 1 71 ? -23.785 17.588 1.084 1.00 48.19 71 LYS A C 1
ATOM 559 O O . LYS A 1 71 ? -23.714 17.091 -0.037 1.00 48.19 71 LYS A O 1
ATOM 564 N N . PHE A 1 72 ? -24.903 17.687 1.797 1.00 43.50 72 PHE A N 1
ATOM 565 C CA . PHE A 1 72 ? -26.231 17.722 1.188 1.00 43.50 72 PHE A CA 1
ATOM 566 C C . PHE A 1 72 ? -26.497 19.117 0.622 1.00 43.50 72 PHE A C 1
ATOM 568 O O . PHE A 1 72 ? -26.089 20.100 1.287 1.00 43.50 72 PHE A O 1
#

Sequence (72 aa):
LSKNAEKLSVADVIDSLEGLENYEGCFFGVKNCINDKQCAMHKTWLETREALFKTLHNTSLYDLGKDIVIKF

Radius of gyration: 15.87 Å; chains: 1; bounding box: 45×29×31 Å